Protein AF-A0A2H0H9S0-F1 (afdb_monomer_lite)

Structure (mmCIF, N/CA/C/O backbone):
data_AF-A0A2H0H9S0-F1
#
_entry.id   AF-A0A2H0H9S0-F1
#
loop_
_atom_site.group_PDB
_atom_site.id
_atom_site.type_symbol
_atom_site.label_atom_id
_atom_site.label_alt_id
_atom_site.label_comp_id
_atom_site.label_asym_id
_atom_site.label_entity_id
_atom_site.label_seq_id
_atom_site.pdbx_PDB_ins_code
_atom_site.Cartn_x
_atom_site.Cartn_y
_atom_site.Cartn_z
_atom_site.occupancy
_atom_site.B_iso_or_equiv
_atom_site.auth_seq_id
_atom_site.auth_comp_id
_atom_site.auth_asym_id
_atom_site.auth_atom_id
_atom_site.pdbx_PDB_model_num
ATOM 1 N N . MET A 1 1 ? 26.413 -3.896 -27.877 1.00 44.69 1 MET A N 1
ATOM 2 C CA . MET A 1 1 ? 26.353 -2.574 -27.219 1.00 44.69 1 MET A CA 1
ATOM 3 C C . MET A 1 1 ? 24.987 -1.988 -27.538 1.00 44.69 1 MET A C 1
ATOM 5 O O . MET A 1 1 ? 24.743 -1.691 -28.695 1.00 44.69 1 MET A O 1
ATOM 9 N N . ALA A 1 2 ? 24.070 -1.935 -26.573 1.00 32.47 2 ALA A N 1
ATOM 10 C CA . ALA A 1 2 ? 22.766 -1.302 -26.765 1.00 32.47 2 ALA A CA 1
ATOM 11 C C . ALA A 1 2 ? 22.360 -0.620 -25.457 1.00 32.47 2 ALA A C 1
ATOM 13 O O . ALA A 1 2 ? 21.840 -1.245 -24.539 1.00 32.47 2 ALA A O 1
ATOM 14 N N . LEU A 1 3 ? 22.687 0.667 -25.378 1.00 46.16 3 LEU A N 1
ATOM 15 C CA . LEU A 1 3 ? 22.147 1.603 -24.405 1.00 46.16 3 LEU A CA 1
ATOM 16 C C . LEU A 1 3 ? 21.508 2.728 -25.224 1.00 46.16 3 LEU A C 1
ATOM 18 O O . LEU A 1 3 ? 22.152 3.727 -25.528 1.00 46.16 3 LEU A O 1
ATOM 22 N N . THR A 1 4 ? 20.268 2.532 -25.664 1.00 45.09 4 THR A N 1
ATOM 23 C CA . THR A 1 4 ? 19.526 3.532 -26.442 1.00 45.09 4 THR A CA 1
ATOM 24 C C . THR A 1 4 ? 18.126 3.672 -25.860 1.00 45.09 4 THR A C 1
ATOM 26 O O . THR A 1 4 ? 17.213 2.952 -26.252 1.00 45.09 4 THR A O 1
ATOM 29 N N . GLY A 1 5 ? 17.994 4.587 -24.893 1.00 43.69 5 GLY A N 1
ATOM 30 C CA . GLY A 1 5 ? 16.719 5.015 -24.311 1.00 43.69 5 GLY A CA 1
ATOM 31 C C . GLY A 1 5 ? 16.745 5.127 -22.783 1.00 43.69 5 GLY A C 1
ATOM 32 O O . GLY A 1 5 ? 16.381 4.181 -22.109 1.00 43.69 5 GLY A O 1
ATOM 33 N N . LEU A 1 6 ? 17.152 6.299 -22.269 1.00 42.56 6 LEU A N 1
ATOM 34 C CA . LEU A 1 6 ? 16.905 6.836 -20.911 1.00 42.56 6 LEU A CA 1
ATOM 35 C C . LEU A 1 6 ? 17.390 6.003 -19.694 1.00 42.56 6 LEU A C 1
ATOM 37 O O . LEU A 1 6 ? 16.863 4.956 -19.351 1.00 42.56 6 LEU A O 1
ATOM 41 N N . LYS A 1 7 ? 18.413 6.531 -19.003 1.00 55.09 7 LYS A N 1
ATOM 42 C CA . LYS A 1 7 ? 19.156 5.894 -17.899 1.00 55.09 7 LYS A CA 1
ATOM 43 C C . LYS A 1 7 ? 18.271 5.462 -16.710 1.00 55.09 7 LYS A C 1
ATOM 45 O O . LYS A 1 7 ? 17.709 6.320 -16.037 1.00 55.09 7 LYS A O 1
ATOM 50 N N . SER A 1 8 ? 18.321 4.174 -16.363 1.00 49.62 8 SER A N 1
ATOM 51 C CA . SER A 1 8 ? 18.278 3.664 -14.982 1.00 49.62 8 SER A CA 1
ATOM 52 C C . SER A 1 8 ? 1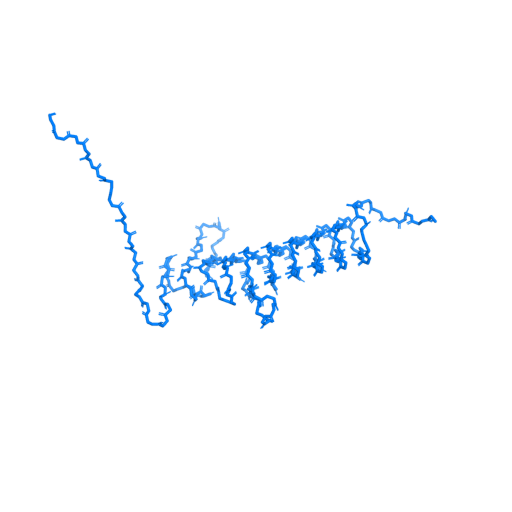9.073 2.360 -14.842 1.00 49.62 8 SER A C 1
ATOM 54 O O . SER A 1 8 ? 19.311 1.657 -15.824 1.00 49.62 8 SER A O 1
ATOM 56 N N . GLN A 1 9 ? 19.571 2.087 -13.634 1.00 65.25 9 GLN A N 1
ATOM 57 C CA . GLN A 1 9 ? 20.690 1.179 -13.371 1.00 65.25 9 GLN A CA 1
ATOM 58 C C . GLN A 1 9 ? 20.344 0.073 -12.354 1.00 65.25 9 GLN A C 1
ATOM 60 O O . GLN A 1 9 ? 19.838 0.363 -11.278 1.00 65.25 9 GLN A O 1
ATOM 65 N N . VAL A 1 10 ? 20.700 -1.161 -12.733 1.00 58.62 10 VAL A N 1
ATOM 66 C CA . VAL A 1 10 ? 21.328 -2.330 -12.058 1.00 58.62 10 VAL A CA 1
ATOM 67 C C . VAL A 1 10 ? 20.658 -3.569 -12.654 1.00 58.62 10 VAL A C 1
ATOM 69 O O . VAL A 1 10 ? 19.717 -4.141 -12.110 1.00 58.62 10 VAL A O 1
ATOM 72 N N . ASN A 1 11 ? 21.138 -3.952 -13.840 1.00 54.62 11 ASN A N 1
ATOM 73 C CA . ASN A 1 11 ? 20.682 -5.151 -14.528 1.00 54.62 11 ASN A CA 1
ATOM 74 C C . ASN A 1 11 ? 21.278 -6.379 -13.841 1.00 54.62 11 ASN A C 1
ATOM 76 O O . ASN A 1 11 ? 22.474 -6.645 -13.957 1.00 54.62 11 ASN A O 1
ATOM 80 N N . TYR A 1 12 ? 20.431 -7.128 -13.149 1.00 65.31 12 TYR A N 1
ATOM 81 C CA . TYR A 1 12 ? 20.641 -8.549 -12.914 1.00 65.31 12 TYR A CA 1
ATOM 82 C C . TYR A 1 12 ? 19.674 -9.325 -13.830 1.00 65.31 12 TYR A C 1
ATOM 84 O O . TYR A 1 12 ? 18.847 -8.725 -14.510 1.00 65.31 12 TYR A O 1
ATOM 92 N N . SER A 1 13 ? 19.837 -10.640 -13.960 1.00 72.31 13 SER A N 1
ATOM 93 C CA . SER A 1 13 ? 19.131 -11.469 -14.953 1.00 72.31 13 SER A CA 1
ATOM 94 C C . SER A 1 13 ? 17.621 -11.173 -15.121 1.00 72.31 13 SER A C 1
ATOM 96 O O . SER A 1 13 ? 16.855 -11.124 -14.158 1.00 72.31 13 SER A O 1
ATOM 98 N N . ASN A 1 14 ? 17.202 -11.033 -16.387 1.00 85.25 14 ASN A N 1
ATOM 99 C CA . ASN A 1 14 ? 15.808 -10.931 -16.841 1.00 85.25 14 ASN A CA 1
ATOM 100 C C . ASN A 1 14 ? 15.005 -9.711 -16.325 1.00 85.25 14 ASN A C 1
ATOM 102 O O . ASN A 1 14 ? 13.816 -9.818 -16.026 1.00 85.25 14 ASN A O 1
ATOM 106 N N . THR A 1 15 ? 15.634 -8.539 -16.222 1.00 87.75 15 THR A N 1
ATOM 107 C CA . THR A 1 15 ? 14.930 -7.269 -15.974 1.00 87.75 15 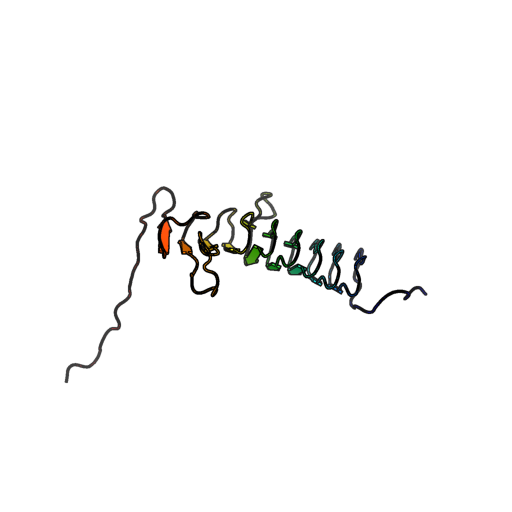THR A CA 1
ATOM 108 C C . THR A 1 15 ? 14.265 -6.725 -17.248 1.00 87.75 15 THR A C 1
ATOM 110 O O . THR A 1 15 ? 14.822 -6.825 -18.340 1.00 87.75 15 THR A O 1
ATOM 113 N N . THR A 1 16 ? 13.072 -6.124 -17.134 1.00 91.38 16 THR A N 1
ATOM 114 C CA . THR A 1 16 ? 12.365 -5.466 -18.257 1.00 91.38 16 THR A CA 1
ATOM 115 C C . THR A 1 16 ? 12.034 -4.009 -17.932 1.00 91.38 16 THR A C 1
ATOM 117 O O . THR A 1 16 ? 11.381 -3.725 -16.927 1.00 91.38 16 THR A O 1
ATOM 120 N N . LEU A 1 17 ? 12.439 -3.095 -18.817 1.00 91.62 17 LEU A N 1
ATOM 121 C CA . LEU A 1 17 ? 12.187 -1.653 -18.746 1.00 91.62 17 LEU A CA 1
ATOM 122 C C . LEU A 1 17 ? 11.502 -1.199 -20.043 1.00 91.62 17 LEU A C 1
ATOM 124 O O . LEU A 1 17 ? 12.044 -1.453 -21.116 1.00 91.62 17 LEU A O 1
ATOM 128 N N . SER A 1 18 ? 10.332 -0.553 -19.974 1.00 90.75 18 SER A N 1
ATOM 129 C CA . SER A 1 18 ? 9.617 -0.096 -21.191 1.00 90.75 18 SER A CA 1
ATOM 130 C C . SER A 1 18 ? 9.037 1.319 -21.135 1.00 90.75 18 SER A C 1
ATOM 132 O O . SER A 1 18 ? 8.845 1.929 -22.185 1.00 90.75 18 SER A O 1
ATOM 134 N N . GLY A 1 19 ? 8.792 1.869 -19.944 1.00 89.69 19 GLY A N 1
ATOM 135 C CA . GLY A 1 19 ? 8.319 3.244 -19.793 1.00 89.69 19 GLY A CA 1
ATOM 136 C C . GLY A 1 19 ? 9.390 4.298 -20.098 1.00 89.69 19 GLY A C 1
ATOM 137 O O . GLY A 1 19 ? 10.547 3.997 -20.385 1.00 89.69 19 GLY A O 1
ATOM 138 N N . SER A 1 20 ? 9.014 5.568 -19.967 1.00 92.38 20 SER A N 1
ATOM 139 C CA . SER A 1 20 ? 9.943 6.705 -19.931 1.00 92.38 20 SER A CA 1
ATOM 140 C C . SER A 1 20 ? 10.507 6.878 -18.520 1.00 92.38 20 SER A C 1
ATOM 142 O O . SER A 1 20 ? 9.736 7.028 -17.575 1.00 92.38 20 SER A O 1
ATOM 144 N N . TYR A 1 21 ? 11.835 6.886 -18.367 1.00 90.81 21 TYR A N 1
ATOM 145 C CA . TYR A 1 21 ? 12.530 6.993 -17.068 1.00 90.81 21 TYR A CA 1
ATOM 146 C C . TYR A 1 21 ? 12.177 5.911 -16.005 1.00 90.81 21 TYR A C 1
ATOM 148 O O . TYR A 1 21 ? 12.071 6.251 -14.824 1.00 90.81 21 TYR A O 1
ATOM 156 N N . PRO A 1 22 ? 11.963 4.626 -16.356 1.00 93.25 22 PRO A N 1
ATOM 157 C CA . PRO A 1 22 ? 11.692 3.572 -15.381 1.00 93.25 22 PRO A CA 1
ATOM 158 C C . PRO A 1 22 ? 12.990 3.160 -14.690 1.00 93.25 22 PRO A C 1
ATOM 160 O O . PRO A 1 22 ? 14.058 3.380 -15.247 1.00 93.25 22 PRO A O 1
ATOM 163 N N . SER A 1 23 ? 12.924 2.516 -13.528 1.00 92.50 23 SER A N 1
ATOM 164 C CA . SER A 1 23 ? 14.079 1.979 -12.796 1.00 92.50 23 SER A CA 1
ATOM 165 C C . SER A 1 23 ? 13.787 0.584 -12.248 1.00 92.50 23 SER A C 1
ATOM 167 O O . SER A 1 23 ? 12.764 0.396 -11.600 1.00 92.50 23 SER A O 1
ATOM 169 N N . ALA A 1 24 ? 14.670 -0.391 -12.502 1.00 91.81 24 ALA A N 1
ATOM 170 C CA . ALA A 1 24 ? 14.520 -1.769 -12.026 1.00 91.81 24 ALA A CA 1
ATOM 171 C C . ALA A 1 24 ? 15.804 -2.317 -11.382 1.00 9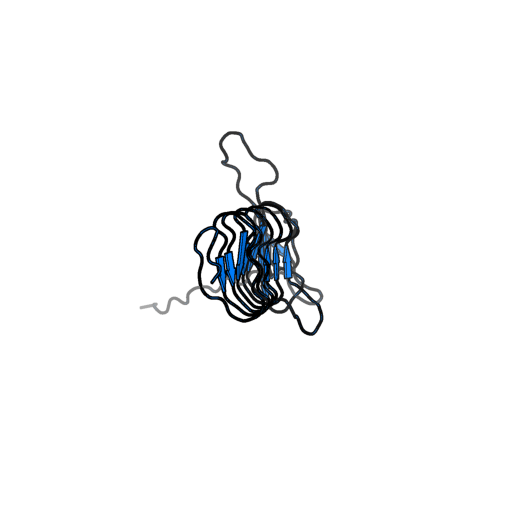1.81 24 ALA A C 1
ATOM 173 O O . ALA A 1 24 ? 16.884 -2.137 -11.943 1.00 91.81 24 ALA A O 1
ATOM 174 N N . ILE A 1 25 ? 15.682 -3.014 -10.244 1.00 90.69 25 ILE A N 1
ATOM 175 C CA . ILE A 1 25 ? 16.803 -3.656 -9.528 1.00 90.69 25 ILE A CA 1
ATOM 176 C C . ILE A 1 25 ? 16.384 -5.047 -9.013 1.00 90.69 25 ILE A C 1
ATOM 178 O O . ILE A 1 25 ? 15.611 -5.146 -8.062 1.00 90.69 25 ILE A O 1
ATOM 182 N N . GLY A 1 26 ? 16.918 -6.136 -9.576 1.00 87.69 26 GLY A N 1
ATOM 183 C CA . GLY A 1 26 ? 16.627 -7.499 -9.100 1.00 87.69 26 GLY A CA 1
ATOM 184 C C . GLY A 1 26 ? 16.601 -8.566 -10.196 1.00 87.69 26 GLY A C 1
ATOM 185 O O . GLY A 1 26 ? 17.089 -8.343 -11.300 1.00 87.69 26 GLY A O 1
ATOM 186 N N . ILE A 1 27 ? 16.052 -9.741 -9.865 1.00 88.38 27 ILE A N 1
ATOM 187 C CA . ILE A 1 27 ? 15.871 -10.891 -10.771 1.00 88.38 27 ILE A CA 1
ATOM 188 C C . ILE A 1 27 ? 14.430 -10.894 -11.282 1.00 88.38 27 ILE A C 1
ATOM 190 O O . ILE A 1 27 ? 13.520 -10.796 -10.463 1.00 88.38 27 ILE A O 1
ATOM 194 N N . ASN A 1 28 ? 14.194 -11.075 -12.586 1.00 92.50 28 ASN A N 1
ATOM 195 C CA . ASN A 1 28 ? 12.833 -11.119 -13.157 1.00 92.50 28 ASN A CA 1
ATOM 196 C C . ASN A 1 28 ? 11.985 -9.864 -12.841 1.00 92.50 28 ASN A C 1
ATOM 198 O O . ASN A 1 28 ? 10.762 -9.943 -12.737 1.00 92.50 28 ASN A O 1
ATOM 202 N N . THR A 1 29 ? 12.624 -8.711 -12.638 1.00 93.94 29 THR A N 1
ATOM 203 C CA . THR A 1 29 ? 11.970 -7.468 -12.200 1.00 93.94 29 THR A CA 1
ATOM 204 C C . THR A 1 29 ? 11.473 -6.647 -13.393 1.00 93.94 29 THR A C 1
ATOM 206 O O . THR A 1 29 ? 12.198 -6.476 -14.378 1.00 93.94 29 THR A O 1
ATOM 209 N N . LYS A 1 30 ? 10.267 -6.075 -13.311 1.00 95.38 30 LYS A N 1
ATOM 210 C CA . LYS A 1 30 ? 9.661 -5.281 -14.394 1.00 95.38 30 LYS A CA 1
ATOM 211 C C . LYS A 1 30 ? 9.304 -3.870 -13.932 1.00 95.38 30 LYS A C 1
ATOM 213 O O . LYS A 1 30 ? 8.474 -3.704 -13.046 1.00 95.38 30 LYS A O 1
ATOM 218 N N . ALA A 1 31 ? 9.854 -2.851 -14.583 1.00 96.12 31 ALA A N 1
ATOM 219 C CA . ALA A 1 31 ? 9.409 -1.463 -14.437 1.00 96.12 31 ALA A CA 1
ATOM 220 C C . ALA A 1 31 ? 8.913 -0.959 -15.801 1.00 96.12 31 ALA A C 1
ATOM 222 O O . ALA A 1 31 ? 9.690 -0.571 -16.677 1.00 96.12 31 ALA A O 1
ATOM 223 N N . LEU A 1 32 ? 7.601 -1.063 -16.021 1.00 96.12 32 LEU A N 1
ATOM 224 C CA . LEU A 1 32 ? 6.973 -0.857 -17.332 1.00 96.12 32 LEU A CA 1
ATOM 225 C C . LEU A 1 32 ? 6.310 0.518 -17.466 1.00 96.12 32 LEU A C 1
ATOM 227 O O . LEU A 1 32 ? 6.149 1.018 -18.573 1.00 96.12 32 LEU A O 1
ATOM 231 N N . GLY A 1 33 ? 5.948 1.153 -16.352 1.00 96.44 33 GLY A N 1
ATOM 232 C CA . GLY A 1 33 ? 5.324 2.472 -16.370 1.00 96.44 33 GLY A CA 1
ATOM 233 C C . GLY A 1 33 ? 6.308 3.631 -16.528 1.00 96.44 33 GLY A C 1
ATOM 234 O O . GLY A 1 33 ? 7.491 3.518 -16.197 1.00 96.44 33 GLY A O 1
ATOM 235 N N . ASN A 1 34 ? 5.813 4.790 -16.967 1.00 95.75 34 ASN A N 1
ATOM 236 C CA . ASN A 1 34 ? 6.604 6.024 -16.960 1.00 95.75 34 ASN A CA 1
ATOM 237 C C . ASN A 1 34 ? 6.939 6.423 -15.517 1.00 95.75 34 ASN A C 1
ATOM 239 O O . ASN A 1 34 ? 6.051 6.426 -14.664 1.00 95.75 34 ASN A O 1
ATOM 243 N N . TYR A 1 35 ? 8.194 6.782 -15.244 1.00 95.81 35 TYR A N 1
ATOM 244 C CA . TYR A 1 35 ? 8.683 7.119 -13.901 1.00 95.81 35 TYR A CA 1
ATOM 245 C C . TYR A 1 35 ? 8.408 6.022 -12.856 1.00 95.81 35 TYR A C 1
ATOM 247 O O . TYR A 1 35 ? 8.206 6.321 -11.680 1.00 95.81 35 TYR A O 1
ATOM 255 N N . SER A 1 36 ? 8.325 4.759 -13.285 1.00 97.19 36 SER A N 1
ATOM 256 C CA . SER A 1 36 ? 8.093 3.626 -12.388 1.00 97.19 36 SER A CA 1
ATOM 257 C C . SER A 1 36 ? 9.393 3.138 -11.746 1.00 97.19 36 SER A C 1
ATOM 259 O O . SER A 1 36 ? 10.467 3.227 -12.344 1.00 97.19 36 SER A O 1
ATOM 261 N N . PHE A 1 37 ? 9.300 2.591 -10.538 1.00 96.88 37 PHE A N 1
ATOM 262 C CA . PHE A 1 37 ? 10.412 1.953 -9.840 1.00 96.88 37 PHE A CA 1
ATOM 263 C C . PHE A 1 37 ? 10.015 0.551 -9.388 1.00 96.88 37 PHE A C 1
ATOM 265 O O . PHE A 1 37 ? 9.017 0.392 -8.690 1.00 96.88 37 PHE A O 1
ATOM 272 N N . ALA A 1 38 ? 10.799 -0.458 -9.755 1.00 96.81 38 ALA A N 1
ATOM 273 C CA . ALA A 1 38 ? 10.639 -1.824 -9.279 1.00 96.81 38 ALA A CA 1
ATOM 274 C C . ALA A 1 38 ? 11.954 -2.343 -8.684 1.00 96.81 38 ALA A C 1
ATOM 276 O O . ALA A 1 38 ? 13.013 -2.223 -9.292 1.00 96.81 38 ALA A O 1
ATOM 277 N N . ALA A 1 39 ? 11.926 -2.948 -7.507 1.00 95.25 39 ALA A N 1
ATOM 278 C CA . ALA A 1 39 ? 13.104 -3.594 -6.945 1.00 95.25 39 ALA A CA 1
ATOM 279 C C . ALA A 1 39 ? 12.728 -4.849 -6.158 1.00 95.25 39 ALA A C 1
ATOM 281 O O . ALA A 1 39 ? 11.656 -4.902 -5.564 1.00 95.25 39 ALA A O 1
ATOM 282 N N . GLY A 1 40 ? 13.585 -5.870 -6.169 1.00 93.56 40 GLY A N 1
ATOM 283 C CA . GLY A 1 40 ? 13.309 -7.192 -5.595 1.00 93.56 40 GLY A CA 1
ATOM 284 C C . GLY A 1 40 ? 12.983 -8.256 -6.647 1.00 93.56 40 GLY A C 1
ATOM 285 O O . GLY A 1 40 ? 12.631 -7.949 -7.785 1.00 93.56 40 GLY A O 1
ATOM 286 N N . ALA A 1 41 ? 13.153 -9.531 -6.285 1.00 93.75 41 ALA A N 1
ATOM 287 C CA . ALA A 1 41 ? 12.929 -10.628 -7.222 1.00 93.75 41 ALA A CA 1
ATOM 288 C C . ALA A 1 41 ? 11.439 -10.754 -7.590 1.00 93.75 41 ALA A C 1
ATOM 290 O O . ALA A 1 41 ? 10.574 -10.792 -6.713 1.00 93.75 41 ALA A O 1
ATOM 291 N N . SER A 1 42 ? 11.164 -10.815 -8.893 1.00 96.19 42 SER A N 1
ATOM 292 C CA . SER A 1 42 ? 9.821 -10.900 -9.482 1.00 96.19 42 SER A CA 1
ATOM 293 C C . SER A 1 42 ? 8.880 -9.740 -9.117 1.00 96.19 42 SER A C 1
ATOM 295 O O . SER A 1 42 ? 7.666 -9.932 -9.102 1.00 96.19 42 SER A O 1
ATOM 297 N N . SER A 1 43 ? 9.399 -8.548 -8.789 1.00 97.56 43 SER A N 1
ATOM 298 C CA . SER A 1 43 ? 8.547 -7.367 -8.585 1.00 97.56 43 SER A CA 1
ATOM 299 C C . SER A 1 43 ? 8.166 -6.681 -9.892 1.00 97.56 43 SER A C 1
ATOM 301 O O . SER A 1 43 ? 8.935 -6.671 -10.858 1.00 97.56 43 SER A O 1
ATOM 303 N N . GLU A 1 44 ? 6.973 -6.085 -9.919 1.00 98.25 44 GLU A N 1
ATOM 304 C CA . GLU A 1 44 ? 6.422 -5.441 -11.110 1.00 98.25 44 GLU A CA 1
ATOM 305 C C . GLU A 1 44 ? 5.765 -4.091 -10.791 1.00 98.25 44 GLU A C 1
ATOM 307 O O . GLU A 1 44 ? 4.824 -4.000 -10.002 1.00 98.25 44 GLU A O 1
ATOM 312 N N . ALA A 1 45 ? 6.238 -3.040 -11.456 1.00 98.38 45 ALA A N 1
ATOM 313 C CA . ALA A 1 45 ? 5.696 -1.686 -11.424 1.00 98.38 45 ALA A CA 1
ATOM 314 C C . ALA A 1 45 ? 5.197 -1.327 -12.835 1.00 98.38 45 ALA A C 1
ATOM 316 O O . ALA A 1 45 ? 5.984 -0.933 -13.702 1.00 98.38 45 ALA A O 1
ATOM 317 N N . THR A 1 46 ? 3.909 -1.549 -13.116 1.00 98.00 46 THR A N 1
ATOM 318 C CA . THR A 1 46 ? 3.416 -1.618 -14.509 1.00 98.00 46 THR A CA 1
ATOM 319 C C . THR A 1 46 ? 2.754 -0.343 -15.027 1.00 98.00 46 THR A C 1
ATOM 321 O O . THR A 1 46 ? 2.553 -0.223 -16.232 1.00 98.00 46 THR A O 1
ATOM 324 N N . ALA A 1 47 ? 2.432 0.619 -14.160 1.00 98.25 47 ALA A N 1
ATOM 325 C CA . ALA A 1 47 ? 1.746 1.858 -14.533 1.00 98.25 47 ALA A CA 1
ATOM 326 C C . ALA A 1 47 ? 2.579 3.107 -14.215 1.00 98.25 47 ALA A C 1
ATOM 328 O O . ALA A 1 47 ? 3.593 3.058 -13.525 1.00 98.25 47 ALA A O 1
ATOM 329 N N . SER A 1 48 ? 2.176 4.265 -14.739 1.00 98.19 48 SER A N 1
ATOM 330 C CA . SER A 1 48 ? 2.929 5.502 -14.512 1.00 98.19 48 SER A CA 1
ATOM 331 C C . SER A 1 48 ? 2.963 5.892 -13.031 1.00 98.19 48 SER A C 1
ATOM 333 O O . SER A 1 48 ? 1.926 5.869 -12.355 1.00 98.19 48 SER A O 1
ATOM 335 N N . TYR A 1 49 ? 4.136 6.329 -12.568 1.00 98.50 49 TYR A N 1
ATOM 336 C CA . TYR A 1 49 ? 4.408 6.782 -11.200 1.00 98.50 49 TYR A CA 1
ATOM 337 C C . TYR A 1 49 ? 4.243 5.700 -10.119 1.00 98.50 49 TYR A C 1
ATOM 339 O O . TYR A 1 49 ? 3.900 6.022 -8.984 1.00 98.50 49 TYR A O 1
ATOM 347 N N . THR A 1 50 ? 4.425 4.422 -10.458 1.00 98.69 50 THR A N 1
ATOM 348 C CA . THR A 1 50 ? 4.304 3.316 -9.494 1.00 98.69 50 THR A CA 1
ATOM 349 C C . THR A 1 50 ? 5.624 2.922 -8.856 1.00 98.69 50 THR A C 1
ATOM 351 O O . THR A 1 50 ? 6.660 2.947 -9.519 1.00 98.69 50 THR A O 1
ATOM 354 N N . THR A 1 51 ? 5.553 2.415 -7.628 1.00 98.75 51 THR A N 1
ATOM 355 C CA . THR A 1 51 ? 6.697 1.858 -6.893 1.00 98.75 51 THR A CA 1
ATOM 356 C C . THR A 1 51 ? 6.366 0.441 -6.430 1.00 98.75 51 THR A C 1
ATOM 358 O O . THR A 1 51 ? 5.423 0.266 -5.667 1.00 98.75 51 THR A O 1
ATOM 361 N N . ALA A 1 52 ? 7.145 -0.560 -6.839 1.00 98.69 52 ALA A N 1
ATOM 362 C CA . ALA A 1 52 ? 7.038 -1.943 -6.373 1.00 98.69 52 ALA A CA 1
ATOM 363 C C . ALA A 1 52 ? 8.365 -2.402 -5.752 1.00 98.69 52 ALA A C 1
ATOM 365 O O . ALA A 1 52 ? 9.355 -2.589 -6.449 1.00 98.69 52 ALA A O 1
ATOM 366 N N . LEU A 1 53 ? 8.414 -2.578 -4.436 1.00 98.50 53 LEU A N 1
ATOM 367 C CA . LEU A 1 53 ? 9.636 -2.900 -3.699 1.00 98.50 53 LEU A CA 1
ATOM 368 C C . LEU A 1 53 ? 9.464 -4.194 -2.897 1.00 98.50 53 LEU A C 1
ATOM 370 O O . LEU A 1 53 ? 8.636 -4.238 -1.997 1.00 98.50 53 LEU A O 1
ATOM 374 N N . GLY A 1 54 ? 10.270 -5.215 -3.184 1.00 98.00 54 GLY A N 1
ATOM 375 C CA . GLY A 1 54 ? 10.339 -6.492 -2.467 1.00 98.00 54 GLY A CA 1
ATOM 376 C C . GLY A 1 54 ? 9.987 -7.717 -3.323 1.00 98.00 54 GLY A C 1
ATOM 377 O O . GLY A 1 54 ? 9.742 -7.610 -4.520 1.00 98.00 54 GLY A O 1
ATOM 378 N N . PHE A 1 55 ? 10.044 -8.910 -2.728 1.00 97.81 55 PHE A N 1
ATOM 379 C CA . PHE A 1 55 ? 9.816 -10.188 -3.417 1.00 97.81 55 PHE A CA 1
ATOM 380 C C . PHE A 1 55 ? 8.345 -10.340 -3.828 1.00 97.81 55 PHE A C 1
ATOM 382 O O . PHE A 1 55 ? 7.470 -10.272 -2.968 1.00 97.81 55 PHE A O 1
ATOM 389 N N . TYR A 1 56 ? 8.052 -10.552 -5.116 1.00 98.38 56 TYR A N 1
ATOM 390 C CA . TYR A 1 56 ? 6.666 -10.632 -5.618 1.00 98.38 56 TYR A CA 1
ATOM 391 C C . TYR A 1 56 ? 5.793 -9.442 -5.166 1.00 98.38 56 TYR A C 1
ATOM 393 O O . TYR A 1 56 ? 4.667 -9.605 -4.691 1.00 98.38 56 TYR A O 1
ATOM 401 N N . SER A 1 57 ? 6.340 -8.231 -5.266 1.00 98.69 57 SER A N 1
ATOM 402 C CA . SER A 1 57 ? 5.607 -6.989 -5.021 1.00 98.69 57 SER A CA 1
ATOM 403 C C . SER A 1 57 ? 5.051 -6.434 -6.333 1.00 98.69 57 SER A C 1
ATOM 405 O O . SER A 1 57 ? 5.801 -6.287 -7.300 1.00 98.69 57 SER A O 1
ATOM 407 N N . PHE A 1 58 ? 3.755 -6.123 -6.379 1.00 98.81 58 PHE A N 1
ATOM 408 C CA . PHE A 1 58 ? 3.065 -5.683 -7.595 1.00 98.81 58 PHE A CA 1
ATOM 409 C C . PHE A 1 58 ? 2.366 -4.335 -7.385 1.00 98.81 58 PHE A C 1
ATOM 411 O O . PHE A 1 58 ? 1.438 -4.237 -6.584 1.00 98.81 58 PHE A O 1
ATOM 418 N N . ALA A 1 59 ? 2.764 -3.306 -8.134 1.00 98.75 59 ALA A N 1
ATOM 419 C CA . ALA A 1 59 ? 2.088 -2.008 -8.191 1.00 98.75 59 ALA A CA 1
ATOM 420 C C . ALA A 1 59 ? 1.596 -1.758 -9.623 1.00 98.75 59 ALA A C 1
ATOM 422 O O . ALA A 1 59 ? 2.373 -1.391 -10.509 1.00 98.75 59 ALA A O 1
ATOM 423 N N . THR A 1 60 ? 0.306 -2.004 -9.864 1.00 97.44 60 THR A N 1
ATOM 424 C CA . THR A 1 60 ? -0.205 -2.209 -11.232 1.00 97.44 60 THR A CA 1
ATOM 425 C C . THR A 1 60 ? -1.025 -1.049 -11.799 1.00 97.44 60 THR A C 1
ATOM 427 O O . THR A 1 60 ? -1.297 -1.018 -12.998 1.00 97.44 60 THR A O 1
ATOM 430 N N . TYR A 1 61 ? -1.368 -0.055 -10.974 1.00 98.50 61 TYR A N 1
ATOM 431 C CA . TYR A 1 61 ? -2.186 1.106 -11.353 1.00 98.50 61 TYR A CA 1
ATOM 432 C C . TYR A 1 61 ? -1.487 2.422 -11.046 1.00 98.50 61 TYR A C 1
ATOM 434 O O . TYR A 1 61 ? -0.628 2.489 -10.177 1.00 98.50 61 TYR A O 1
ATOM 442 N N . SER A 1 62 ? -1.851 3.495 -11.756 1.00 98.56 62 SER A N 1
ATOM 443 C CA . SER A 1 62 ? -1.118 4.760 -11.653 1.00 98.56 62 SER A CA 1
ATOM 444 C C . SER A 1 62 ? -1.027 5.271 -10.209 1.00 98.56 62 SER A C 1
ATOM 446 O O . SER A 1 62 ? -2.022 5.279 -9.477 1.00 98.56 62 SER A O 1
ATOM 448 N N . LYS A 1 63 ? 0.179 5.715 -9.827 1.00 98.75 63 LYS A N 1
ATOM 449 C CA . LYS A 1 63 ? 0.528 6.211 -8.483 1.00 98.75 63 LYS A CA 1
ATOM 450 C C . LYS A 1 63 ? 0.391 5.176 -7.355 1.00 98.75 63 LYS A C 1
ATOM 452 O O . LYS A 1 63 ? 0.400 5.564 -6.191 1.00 98.75 63 LYS A O 1
ATOM 457 N N . ALA A 1 64 ? 0.234 3.890 -7.673 1.00 98.88 64 ALA A N 1
ATOM 458 C CA . ALA A 1 64 ? 0.186 2.833 -6.670 1.00 98.88 64 ALA A CA 1
ATOM 459 C C . ALA A 1 64 ? 1.579 2.526 -6.092 1.00 98.88 64 ALA A C 1
ATOM 461 O O . ALA A 1 64 ? 2.593 2.625 -6.793 1.00 98.88 64 ALA A O 1
ATOM 462 N N . ILE A 1 65 ? 1.624 2.119 -4.824 1.00 98.94 65 ILE A N 1
ATOM 463 C CA . ILE A 1 65 ? 2.862 1.765 -4.121 1.00 98.94 65 ILE A CA 1
ATOM 464 C C . ILE A 1 65 ? 2.685 0.409 -3.436 1.00 98.94 65 ILE A C 1
ATOM 466 O O . ILE A 1 65 ? 1.811 0.244 -2.595 1.00 98.94 65 ILE A O 1
ATOM 470 N N . ALA A 1 66 ? 3.543 -0.554 -3.747 1.00 98.88 66 ALA A N 1
ATOM 471 C CA . ALA A 1 66 ? 3.565 -1.867 -3.116 1.00 98.88 66 ALA A CA 1
ATOM 472 C C . ALA A 1 66 ? 4.942 -2.105 -2.485 1.00 98.88 66 ALA A C 1
ATOM 474 O O . ALA A 1 66 ? 5.960 -2.105 -3.178 1.00 98.88 66 ALA A O 1
ATOM 475 N N . ILE A 1 67 ? 4.999 -2.287 -1.167 1.00 98.88 67 ILE A N 1
ATOM 476 C CA . ILE A 1 67 ? 6.247 -2.478 -0.418 1.00 98.88 67 ILE A CA 1
ATOM 477 C C . ILE A 1 67 ? 6.138 -3.733 0.446 1.00 98.88 67 ILE A C 1
ATOM 479 O O . ILE A 1 67 ? 5.300 -3.813 1.341 1.00 98.88 67 ILE A O 1
ATOM 483 N N . GLY A 1 68 ? 7.022 -4.697 0.207 1.00 98.56 68 GLY A N 1
ATOM 484 C CA . GLY A 1 68 ? 7.164 -5.911 0.996 1.00 98.56 68 GLY A CA 1
ATOM 485 C C . GLY A 1 68 ? 7.131 -7.193 0.167 1.00 98.56 68 GLY A C 1
ATOM 486 O O . GLY A 1 68 ? 7.572 -7.207 -0.980 1.00 98.56 68 GLY A O 1
ATOM 487 N N . SER A 1 69 ? 6.678 -8.294 0.767 1.00 98.56 69 SER A N 1
ATOM 488 C CA . SER A 1 69 ? 6.766 -9.639 0.177 1.00 98.56 69 SER A CA 1
ATOM 489 C C . SER A 1 69 ? 5.382 -10.209 -0.115 1.00 98.56 69 SER A C 1
ATOM 491 O O . SER A 1 69 ? 4.554 -10.270 0.790 1.00 98.56 69 SER A O 1
ATOM 493 N N . ALA A 1 70 ? 5.120 -10.636 -1.350 1.00 98.69 70 ALA A N 1
ATOM 494 C CA . ALA A 1 70 ? 3.797 -11.086 -1.790 1.00 98.69 70 ALA A CA 1
ATOM 495 C C . ALA A 1 70 ? 2.687 -10.060 -1.488 1.00 98.69 70 ALA A C 1
ATOM 497 O O . ALA A 1 70 ? 1.704 -10.343 -0.797 1.00 98.69 70 ALA A O 1
ATOM 498 N N . VAL A 1 71 ? 2.844 -8.852 -2.030 1.00 98.88 71 VAL A N 1
ATOM 499 C CA . VAL A 1 71 ? 1.901 -7.736 -1.864 1.00 98.88 71 VAL A CA 1
ATOM 500 C C . VAL A 1 71 ? 1.418 -7.213 -3.215 1.00 98.88 71 VAL A C 1
ATOM 502 O O . VAL A 1 71 ? 2.148 -7.269 -4.207 1.00 98.88 71 VAL A O 1
ATOM 505 N N . LYS A 1 72 ? 0.187 -6.698 -3.266 1.00 98.81 72 LYS A N 1
ATOM 506 C CA . LYS A 1 72 ? -0.432 -6.170 -4.490 1.00 98.81 72 LYS A CA 1
ATOM 507 C C . LYS A 1 72 ? -1.174 -4.863 -4.231 1.00 98.81 72 LYS A C 1
ATOM 509 O O . LYS A 1 72 ? -2.146 -4.839 -3.483 1.00 98.81 72 LYS A O 1
ATOM 514 N N . SER A 1 73 ? -0.758 -3.796 -4.900 1.00 98.69 73 SER A N 1
ATOM 515 C CA . SER A 1 73 ? -1.454 -2.510 -4.939 1.00 98.69 73 SER A CA 1
ATOM 516 C C . SER A 1 73 ? -2.111 -2.345 -6.311 1.00 98.69 73 SER A C 1
ATOM 518 O O . SER A 1 73 ? -1.448 -2.004 -7.296 1.00 98.69 73 SER A O 1
ATOM 520 N N . ASN A 1 74 ? -3.408 -2.644 -6.378 1.00 96.69 74 ASN A N 1
ATOM 521 C CA . ASN A 1 74 ? -4.116 -2.980 -7.618 1.00 96.69 74 ASN A CA 1
ATOM 522 C C . ASN A 1 74 ? -5.137 -1.926 -8.065 1.00 96.69 74 ASN A C 1
ATOM 524 O O . ASN A 1 74 ? -5.984 -2.209 -8.904 1.00 96.69 74 ASN A O 1
ATOM 528 N N . VAL A 1 75 ? -5.079 -0.707 -7.527 1.00 98.56 75 VAL A N 1
ATOM 529 C CA . VAL A 1 75 ? -5.960 0.398 -7.943 1.00 98.56 75 VAL A CA 1
ATOM 530 C C . VAL A 1 75 ? -5.278 1.763 -7.799 1.00 98.56 75 VAL A C 1
ATOM 532 O O . VAL A 1 75 ? -4.230 1.893 -7.162 1.00 98.56 75 VAL A O 1
ATOM 535 N N . TYR A 1 76 ? -5.860 2.800 -8.408 1.00 98.62 76 TYR A N 1
ATOM 536 C CA . TYR A 1 76 ? -5.314 4.164 -8.431 1.00 98.62 76 TYR A CA 1
ATOM 537 C C . TYR A 1 76 ? -4.981 4.699 -7.028 1.00 98.62 76 TYR A C 1
ATOM 539 O O . TYR A 1 76 ? -5.836 4.680 -6.139 1.00 98.62 76 TYR A O 1
ATOM 547 N N . LYS A 1 77 ? -3.743 5.193 -6.846 1.00 98.62 77 LYS A N 1
ATOM 548 C CA . LYS A 1 77 ? -3.215 5.726 -5.570 1.00 98.62 77 LYS A CA 1
ATOM 549 C C . LYS A 1 77 ? -3.426 4.807 -4.348 1.00 98.62 77 LYS A C 1
ATOM 551 O O . LYS A 1 77 ? -3.512 5.291 -3.221 1.00 98.62 77 LYS A O 1
ATOM 556 N N . SER A 1 78 ? -3.543 3.496 -4.550 1.00 98.75 78 SER A N 1
ATOM 557 C CA . SER A 1 78 ? -3.481 2.550 -3.433 1.00 98.75 78 SER A CA 1
ATOM 558 C C . SER A 1 78 ? -2.041 2.406 -2.941 1.00 98.75 78 SER A C 1
ATOM 560 O O . SER A 1 78 ? -1.091 2.564 -3.709 1.00 98.75 78 SER A O 1
ATOM 562 N N . ILE A 1 79 ? -1.882 2.106 -1.657 1.00 98.94 79 ILE A N 1
ATOM 563 C CA . ILE A 1 79 ? -0.603 1.765 -1.041 1.00 98.94 79 ILE A CA 1
ATOM 564 C C . ILE A 1 79 ? -0.771 0.452 -0.275 1.00 98.94 79 ILE A C 1
ATOM 566 O O . ILE A 1 79 ? -1.764 0.270 0.434 1.00 98.94 79 ILE A O 1
ATOM 570 N N . VAL A 1 80 ? 0.205 -0.449 -0.386 1.00 98.88 80 VAL A N 1
ATOM 571 C CA . VAL A 1 80 ? 0.329 -1.661 0.436 1.00 98.88 80 VAL A CA 1
ATOM 572 C C . VAL A 1 80 ? 1.712 -1.732 1.052 1.00 98.88 80 VAL A C 1
ATOM 574 O O . VAL A 1 80 ? 2.707 -1.598 0.341 1.00 98.88 80 VAL A O 1
ATOM 577 N N . ILE A 1 81 ? 1.774 -1.982 2.359 1.00 98.88 81 ILE A N 1
ATOM 578 C CA . ILE A 1 81 ? 3.017 -2.231 3.090 1.00 98.88 81 ILE A CA 1
ATOM 579 C C . ILE A 1 81 ? 2.866 -3.510 3.917 1.00 98.88 81 ILE A C 1
ATOM 581 O O . ILE A 1 81 ? 1.978 -3.596 4.760 1.00 98.88 81 ILE A O 1
ATOM 585 N N . GLY A 1 82 ? 3.753 -4.485 3.722 1.00 98.69 82 GLY A N 1
ATOM 586 C CA . GLY A 1 82 ? 3.869 -5.634 4.621 1.00 98.69 82 GLY A CA 1
ATOM 587 C C . GLY A 1 82 ? 4.105 -6.964 3.917 1.00 98.69 82 GLY A C 1
ATOM 588 O O . GLY A 1 82 ? 4.936 -7.044 3.014 1.00 98.69 82 GLY A O 1
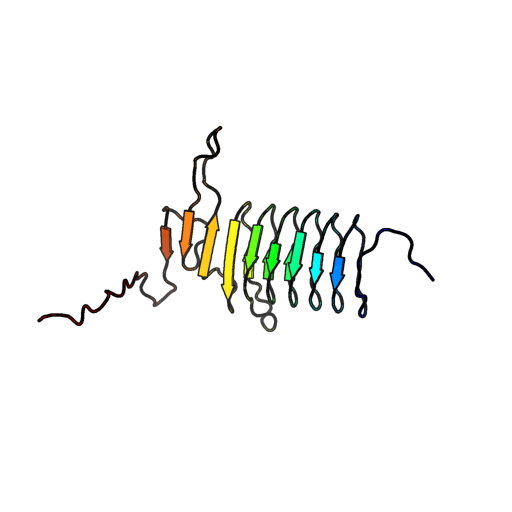ATOM 589 N N . SER A 1 83 ? 3.448 -8.040 4.346 1.00 98.62 83 SER A N 1
ATOM 590 C CA . SER A 1 83 ? 3.678 -9.356 3.744 1.00 98.62 83 SER A CA 1
ATOM 591 C C . SER A 1 83 ? 2.435 -10.227 3.635 1.00 98.62 83 SER A C 1
ATOM 593 O O . SER A 1 83 ? 1.688 -10.405 4.593 1.00 98.62 83 SER A O 1
ATOM 595 N N . GLY A 1 84 ? 2.248 -10.818 2.458 1.00 98.38 84 GLY A N 1
ATOM 596 C CA . GLY A 1 84 ? 1.413 -12.000 2.286 1.00 98.38 84 GLY A CA 1
ATOM 597 C C . GLY A 1 84 ? 2.184 -13.283 2.615 1.00 98.38 84 GLY A C 1
ATOM 598 O O . GLY A 1 84 ? 3.307 -13.260 3.119 1.00 98.38 84 GLY A O 1
ATOM 599 N N . SER A 1 85 ? 1.587 -14.421 2.277 1.00 96.75 85 SER A N 1
ATOM 600 C CA . SER A 1 85 ? 2.216 -15.738 2.311 1.00 96.75 85 SER A CA 1
ATOM 601 C C . SER A 1 85 ? 2.341 -16.286 0.888 1.00 96.75 85 SER A C 1
ATOM 603 O O . SER A 1 85 ? 1.409 -16.896 0.353 1.00 96.75 85 SER A O 1
ATOM 605 N N . TYR A 1 86 ? 3.495 -16.031 0.261 1.00 95.38 86 TYR A N 1
ATOM 606 C CA . TYR A 1 86 ? 3.785 -16.443 -1.117 1.00 95.38 86 TYR A CA 1
ATOM 607 C C . TYR A 1 86 ? 3.617 -17.956 -1.317 1.00 95.38 86 TYR A C 1
ATOM 609 O O . TYR A 1 86 ? 2.933 -18.371 -2.251 1.00 95.38 86 TYR A O 1
ATOM 617 N N . ASP A 1 87 ? 4.157 -18.761 -0.397 1.00 95.25 87 ASP A N 1
ATOM 618 C CA . ASP A 1 87 ? 4.145 -20.231 -0.476 1.00 95.25 87 ASP A CA 1
ATOM 619 C C . ASP A 1 87 ? 2.725 -20.821 -0.458 1.00 95.25 87 ASP A C 1
ATOM 621 O O . ASP A 1 87 ? 2.487 -21.910 -0.973 1.00 95.25 87 ASP A O 1
ATOM 625 N N . HIS A 1 88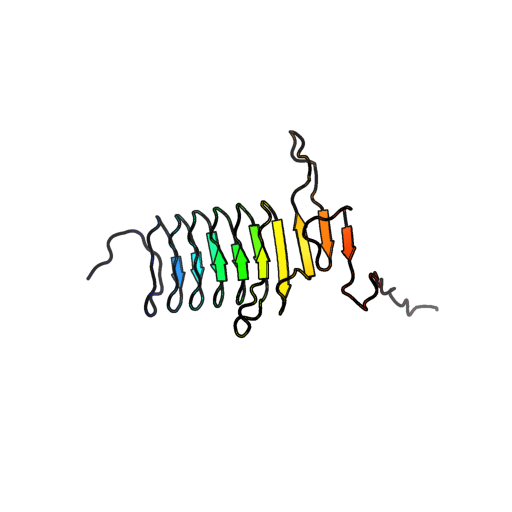 ? 1.755 -20.072 0.073 1.00 96.31 88 HIS A N 1
ATOM 626 C CA . HIS A 1 88 ? 0.337 -20.445 0.100 1.00 96.31 88 HIS A CA 1
ATOM 627 C C . HIS A 1 88 ? -0.502 -19.695 -0.950 1.00 96.31 88 HIS A C 1
ATOM 629 O O . HIS A 1 88 ? -1.739 -19.740 -0.916 1.00 96.31 88 HIS A O 1
ATOM 635 N N . GLY A 1 89 ? 0.143 -18.947 -1.852 1.00 96.00 89 GLY A N 1
ATOM 636 C CA . GLY A 1 89 ? -0.515 -18.120 -2.865 1.00 96.00 89 GLY A CA 1
ATOM 637 C C . GLY A 1 89 ? -1.399 -17.014 -2.279 1.00 96.00 89 GLY A C 1
ATOM 638 O O . GLY A 1 89 ? -2.370 -16.601 -2.915 1.00 96.00 89 GLY A O 1
ATOM 639 N N . LYS A 1 90 ? -1.125 -16.558 -1.050 1.00 97.88 90 LYS A N 1
ATOM 640 C CA . LYS A 1 90 ? -1.911 -15.523 -0.365 1.00 97.88 90 LYS A CA 1
ATOM 641 C C . LYS A 1 90 ? -1.173 -14.199 -0.434 1.00 97.88 90 LYS A C 1
ATOM 643 O O . LYS A 1 90 ? -0.137 -14.037 0.193 1.00 97.88 90 LYS A O 1
ATOM 648 N N . TYR A 1 91 ? -1.724 -13.251 -1.173 1.00 98.56 91 TYR A N 1
ATOM 649 C CA . TYR A 1 91 ? -1.192 -11.897 -1.243 1.00 98.56 91 TYR A CA 1
ATOM 650 C C . TYR A 1 91 ? -1.952 -10.988 -0.284 1.00 98.56 91 TYR A C 1
ATOM 652 O O . TYR A 1 91 ? -3.167 -11.139 -0.143 1.00 98.56 91 TYR A O 1
ATOM 660 N N . LEU A 1 92 ? -1.254 -10.029 0.323 1.00 98.75 92 LEU A N 1
ATOM 661 C CA . LEU A 1 92 ? -1.916 -8.861 0.898 1.00 98.75 92 LEU A CA 1
ATOM 662 C C . LEU A 1 92 ? -2.235 -7.903 -0.251 1.00 98.75 92 LEU A C 1
ATOM 664 O O . LEU A 1 92 ? -1.328 -7.386 -0.908 1.00 98.75 92 LEU A O 1
ATOM 668 N N . GLU A 1 93 ? -3.520 -7.719 -0.528 1.00 98.50 93 GLU A N 1
ATOM 669 C CA . GLU A 1 93 ? -3.981 -7.057 -1.743 1.00 98.50 93 GLU A CA 1
ATOM 670 C C . GLU A 1 93 ? -4.907 -5.882 -1.428 1.00 98.50 93 GLU A C 1
ATOM 672 O O . GLU A 1 93 ? -5.973 -6.056 -0.835 1.00 98.50 93 GLU A O 1
ATOM 677 N N . ASN A 1 94 ? -4.513 -4.685 -1.865 1.00 98.62 94 ASN A N 1
ATOM 678 C CA . ASN A 1 94 ? -5.317 -3.480 -1.732 1.00 98.62 94 ASN A CA 1
ATOM 679 C C . ASN A 1 94 ? -6.010 -3.128 -3.048 1.00 98.62 94 ASN A C 1
ATOM 681 O O . ASN A 1 94 ? -5.373 -2.735 -4.028 1.00 98.62 94 ASN A O 1
ATOM 685 N N . ASN A 1 95 ? -7.337 -3.241 -3.006 1.00 98.12 95 ASN A N 1
ATOM 686 C CA . ASN A 1 95 ? -8.259 -3.000 -4.111 1.00 98.12 95 ASN A CA 1
ATOM 687 C C . ASN A 1 95 ? -9.161 -1.775 -3.878 1.00 98.12 95 ASN A C 1
ATOM 689 O O . ASN A 1 95 ? -10.200 -1.646 -4.521 1.00 98.12 95 ASN A O 1
ATOM 693 N N . VAL A 1 96 ? -8.791 -0.867 -2.968 1.00 98.31 96 VAL A N 1
ATOM 694 C CA . VAL A 1 96 ? -9.550 0.365 -2.695 1.00 98.31 96 VAL A CA 1
ATOM 695 C C . VAL A 1 96 ? -8.747 1.584 -3.139 1.00 98.31 96 VAL A C 1
ATOM 697 O O . VAL A 1 96 ? -7.581 1.747 -2.775 1.00 98.31 96 VAL A O 1
ATOM 700 N N . MET A 1 97 ? -9.353 2.435 -3.966 1.00 98.12 97 MET A N 1
ATOM 701 C CA . MET A 1 97 ? -8.703 3.648 -4.469 1.00 98.12 97 MET A CA 1
ATOM 702 C C . MET A 1 97 ? -8.354 4.601 -3.323 1.00 98.12 97 MET A C 1
ATOM 704 O O . MET A 1 97 ? -9.088 4.679 -2.341 1.00 98.12 97 MET A O 1
ATOM 708 N N . GLU A 1 98 ? -7.249 5.335 -3.476 1.00 98.00 98 GLU A N 1
ATOM 709 C CA . GLU A 1 98 ? -6.801 6.357 -2.512 1.00 98.00 98 GLU A CA 1
ATOM 710 C C . GLU A 1 98 ? -6.783 5.846 -1.055 1.00 98.00 98 GLU A C 1
ATOM 712 O O . GLU A 1 98 ? -7.390 6.425 -0.149 1.00 98.00 98 GLU A O 1
ATOM 717 N N . SER A 1 99 ? -6.111 4.714 -0.834 1.00 98.75 99 SER A N 1
ATOM 718 C CA . SER A 1 99 ? -6.081 4.028 0.460 1.00 98.75 99 SER A CA 1
ATOM 719 C C . SER A 1 99 ? -4.696 3.473 0.800 1.00 98.75 99 SER A C 1
ATOM 721 O O . SER A 1 99 ? -3.872 3.243 -0.084 1.00 98.75 99 SER A O 1
ATOM 723 N N . LEU A 1 100 ? -4.449 3.221 2.085 1.00 98.88 100 LEU A N 1
ATOM 724 C CA . LEU A 1 100 ? -3.256 2.558 2.612 1.00 98.88 100 LEU A CA 1
ATOM 725 C C . LEU A 1 100 ? -3.659 1.271 3.333 1.00 98.88 100 LEU A C 1
ATOM 727 O O . LEU A 1 100 ? -4.495 1.295 4.232 1.00 98.88 100 LEU A O 1
ATOM 731 N N . MET A 1 101 ? -3.009 0.168 2.974 1.00 98.88 101 MET A N 1
ATOM 732 C CA . MET A 1 101 ? -3.165 -1.145 3.590 1.00 98.88 101 MET A CA 1
ATOM 733 C C . MET A 1 101 ? -1.857 -1.593 4.239 1.00 98.88 101 MET A C 1
ATOM 735 O O . MET A 1 101 ? -0.821 -1.612 3.576 1.00 98.88 101 MET A O 1
ATOM 739 N N . ILE A 1 102 ? -1.911 -1.997 5.509 1.00 98.88 102 ILE A N 1
ATOM 740 C CA . ILE A 1 102 ? -0.779 -2.602 6.219 1.00 98.88 102 ILE A CA 1
ATOM 741 C C . ILE A 1 102 ? -1.207 -3.918 6.865 1.00 98.88 102 ILE A C 1
ATOM 743 O O . ILE A 1 102 ? -2.242 -3.990 7.531 1.00 98.88 102 ILE A O 1
ATOM 747 N N . GLY A 1 103 ? -0.403 -4.962 6.685 1.00 98.50 103 GLY A N 1
ATOM 748 C CA . GLY A 1 103 ? -0.646 -6.286 7.255 1.00 98.50 103 GLY A CA 1
ATOM 749 C C . GLY A 1 103 ? 0.526 -7.233 7.011 1.00 98.50 103 GLY A C 1
ATOM 750 O O . GLY A 1 103 ? 1.327 -7.022 6.104 1.00 98.50 103 GLY A O 1
ATOM 751 N N . PHE A 1 104 ? 0.642 -8.279 7.821 1.00 98.44 104 PHE A N 1
ATOM 752 C CA . PHE A 1 104 ? 1.733 -9.249 7.723 1.00 98.44 104 PHE A CA 1
ATOM 753 C C . PHE A 1 104 ? 1.195 -10.668 7.861 1.00 98.44 104 PHE A C 1
ATOM 755 O O . PHE A 1 104 ? 0.300 -10.918 8.664 1.00 98.44 104 PHE A O 1
ATOM 762 N N . ASN A 1 105 ? 1.756 -11.590 7.079 1.00 97.00 105 ASN A N 1
ATOM 763 C CA . ASN A 1 105 ? 1.375 -13.000 7.024 1.00 97.00 105 ASN A CA 1
ATOM 764 C C . ASN A 1 105 ? -0.148 -13.235 6.902 1.00 97.00 105 ASN A C 1
ATOM 766 O O . ASN A 1 105 ? -0.701 -14.170 7.477 1.00 97.00 105 ASN A O 1
ATOM 770 N N . SER A 1 106 ? -0.842 -12.370 6.160 1.00 96.25 106 SER A N 1
ATOM 771 C CA . SER A 1 106 ? -2.294 -12.425 5.988 1.00 96.25 106 SER A CA 1
ATOM 772 C C . SER A 1 106 ? -2.697 -11.907 4.609 1.00 96.25 106 SER A C 1
ATOM 774 O O . SER A 1 106 ? -1.970 -11.148 3.973 1.00 96.25 106 SER A O 1
ATOM 776 N N . LYS A 1 107 ? -3.883 -12.316 4.145 1.00 96.69 107 LYS A N 1
ATOM 777 C CA . LYS A 1 107 ? -4.549 -11.698 2.984 1.00 96.69 107 LYS A CA 1
ATOM 778 C C . LYS A 1 107 ? -5.418 -10.495 3.370 1.00 96.69 107 LYS A C 1
ATOM 780 O O . LYS A 1 107 ? -5.975 -9.842 2.494 1.00 96.69 107 LYS A O 1
ATOM 785 N N . PHE A 1 108 ? -5.577 -10.248 4.668 1.00 97.44 108 PHE A N 1
ATOM 786 C CA . PHE A 1 108 ? -6.388 -9.175 5.227 1.00 97.44 108 PHE A CA 1
ATOM 787 C C . PHE A 1 108 ? -5.498 -8.131 5.916 1.00 97.44 108 PHE A C 1
ATOM 789 O O . PHE A 1 108 ? -4.435 -8.488 6.433 1.00 97.44 108 PHE A O 1
ATOM 796 N N . PRO A 1 109 ? -5.909 -6.851 5.934 1.00 98.19 109 PRO A N 1
ATOM 797 C CA . PRO A 1 109 ? -5.193 -5.822 6.674 1.00 98.19 109 PRO A CA 1
ATOM 798 C C . PRO A 1 109 ? -5.236 -6.067 8.179 1.00 98.19 109 PRO A C 1
ATOM 800 O O . PRO A 1 109 ? -6.240 -6.525 8.719 1.00 98.19 109 PRO A O 1
ATOM 803 N N . THR A 1 110 ? -4.181 -5.627 8.856 1.00 98.38 110 THR A N 1
ATOM 804 C CA . THR A 1 110 ? -4.242 -5.277 10.279 1.00 98.38 110 THR A CA 1
ATOM 805 C C . THR A 1 110 ? -4.631 -3.809 10.444 1.00 98.38 110 THR A C 1
ATOM 807 O O . THR A 1 110 ? -5.416 -3.486 11.327 1.00 98.38 110 THR A O 1
ATOM 810 N N . LEU A 1 111 ? -4.110 -2.924 9.586 1.00 98.69 111 LEU A N 1
ATOM 811 C CA . LEU A 1 111 ? -4.422 -1.495 9.555 1.00 98.69 111 LEU A CA 1
ATOM 812 C C . LEU A 1 111 ? -4.833 -1.085 8.141 1.00 98.69 111 LEU A C 1
ATOM 814 O O . LEU A 1 111 ? -4.184 -1.447 7.155 1.00 98.69 111 LEU A O 1
ATOM 818 N N . PHE A 1 112 ? -5.879 -0.276 8.053 1.00 98.81 112 PHE A N 1
ATOM 819 C CA . PHE A 1 112 ? -6.381 0.257 6.801 1.00 98.81 112 PHE A CA 1
ATOM 820 C C . PHE A 1 112 ? -6.743 1.734 6.938 1.00 98.81 112 PHE A C 1
ATOM 822 O O . PHE A 1 112 ? -7.376 2.129 7.914 1.00 98.81 112 PHE A O 1
ATOM 829 N N . VAL A 1 113 ? -6.366 2.560 5.967 1.00 98.81 113 VAL A N 1
ATOM 830 C CA . VAL A 1 113 ? -6.707 3.989 5.920 1.00 98.81 113 VAL A CA 1
ATOM 831 C C . VAL A 1 113 ? -7.333 4.287 4.569 1.00 98.81 113 VAL A C 1
ATOM 833 O O . VAL A 1 113 ? -6.767 3.931 3.540 1.00 98.81 113 VAL A O 1
ATOM 836 N N . VAL A 1 114 ? -8.481 4.958 4.561 1.00 98.31 114 VAL A N 1
ATOM 837 C CA . VAL A 1 114 ? -9.203 5.333 3.333 1.00 98.31 114 VAL A CA 1
ATOM 838 C C . VAL A 1 114 ? -9.358 6.836 3.226 1.00 98.31 114 VAL A C 1
ATOM 840 O O . VAL A 1 114 ? -9.444 7.510 4.249 1.00 98.31 114 VAL A O 1
ATOM 843 N N . GLN A 1 115 ? -9.464 7.353 2.004 1.00 97.81 115 GLN A N 1
ATOM 844 C CA . GLN A 1 115 ? -9.981 8.698 1.735 1.00 97.81 115 GLN A CA 1
ATOM 845 C C . GLN A 1 115 ? -11.337 8.960 2.436 1.00 97.81 115 GLN A C 1
ATOM 847 O O . GLN A 1 115 ? -12.046 8.011 2.791 1.00 97.81 115 GLN A O 1
ATOM 852 N N . PRO A 1 116 ? -11.729 10.227 2.676 1.00 96.88 116 PRO A N 1
ATOM 853 C CA . PRO A 1 116 ? -13.084 10.529 3.128 1.00 96.88 116 PRO A CA 1
ATOM 854 C C . PRO A 1 116 ? -14.117 10.089 2.085 1.00 96.88 116 PRO A C 1
ATOM 856 O O . PRO A 1 116 ? -13.855 10.071 0.887 1.00 96.88 116 PRO A O 1
ATOM 859 N N . GLU A 1 117 ? -15.303 9.751 2.578 1.00 92.56 117 GLU A N 1
ATOM 860 C CA . GLU A 1 117 ? -16.433 9.276 1.774 1.00 92.56 117 GLU A CA 1
ATOM 861 C C . GLU A 1 117 ? -16.990 10.371 0.856 1.00 92.56 117 GLU A C 1
ATOM 863 O O . GLU A 1 117 ? -17.325 10.115 -0.296 1.00 92.56 117 GLU A O 1
ATOM 868 N N . GLU A 1 118 ? -16.989 11.610 1.346 1.00 90.25 118 GLU A N 1
ATOM 869 C CA . GLU A 1 118 ? -17.338 12.804 0.588 1.00 90.25 118 GLU A CA 1
ATOM 870 C C . GLU A 1 118 ? -16.234 13.842 0.778 1.00 90.25 118 GLU A C 1
ATOM 872 O O . GLU A 1 118 ? -15.836 14.144 1.907 1.00 90.25 118 GLU A O 1
ATOM 877 N N . GLN A 1 119 ? -15.730 14.381 -0.329 1.00 92.00 119 GLN A N 1
ATOM 878 C CA . GLN A 1 119 ? -14.763 15.474 -0.322 1.00 92.00 119 GLN A CA 1
ATOM 879 C C . GLN A 1 119 ? -15.489 16.809 -0.469 1.00 92.00 119 GLN A C 1
ATOM 881 O O . GLN A 1 119 ? -16.371 16.950 -1.314 1.00 92.00 119 GLN A O 1
ATOM 886 N N . ASP A 1 120 ? -15.097 17.799 0.334 1.00 93.25 120 ASP A N 1
ATOM 887 C CA . ASP A 1 120 ? -15.518 19.181 0.108 1.00 93.25 120 ASP A CA 1
ATOM 888 C C . ASP A 1 120 ? -14.579 19.895 -0.878 1.00 93.25 120 ASP A C 1
ATOM 890 O O . ASP A 1 120 ? -13.481 19.425 -1.179 1.00 93.25 120 ASP A O 1
ATOM 894 N N . LEU A 1 121 ? -15.009 21.056 -1.380 1.00 95.31 121 LEU A N 1
ATOM 895 C CA . LEU A 1 121 ? -14.250 21.847 -2.359 1.00 95.31 121 LEU A CA 1
ATOM 896 C C . LEU A 1 121 ? -12.891 22.344 -1.836 1.00 95.31 121 LEU A C 1
ATOM 898 O O . LEU A 1 121 ? -12.024 22.697 -2.633 1.00 95.31 121 LEU A O 1
ATOM 902 N N . ASN A 1 122 ? -12.707 22.375 -0.515 1.00 96.25 122 ASN A N 1
ATOM 903 C CA . ASN A 1 122 ? -11.505 22.872 0.149 1.00 96.25 122 ASN A CA 1
ATOM 904 C C . ASN A 1 122 ? -10.611 21.733 0.673 1.00 96.25 122 ASN A C 1
ATOM 906 O O . ASN A 1 122 ? -9.624 22.009 1.353 1.00 96.25 122 ASN A O 1
ATOM 910 N N . TYR A 1 123 ? -10.938 20.471 0.367 1.00 94.62 123 TYR A N 1
ATOM 911 C CA . TYR A 1 123 ? -10.218 19.277 0.815 1.00 94.62 123 TYR A CA 1
ATOM 912 C C . TYR A 1 123 ? -10.025 19.202 2.344 1.00 94.62 123 TYR A C 1
ATOM 914 O O . TYR A 1 123 ? -8.975 18.773 2.824 1.00 94.62 123 TYR A O 1
ATOM 922 N N . THR A 1 124 ? -11.027 19.610 3.134 1.00 95.81 124 THR A N 1
ATOM 923 C CA . THR A 1 124 ? -10.918 19.615 4.613 1.00 95.81 124 THR A CA 1
ATOM 924 C C . THR A 1 124 ? -11.423 18.336 5.280 1.00 95.81 124 THR A C 1
ATOM 926 O O . THR A 1 124 ? -11.210 18.114 6.477 1.00 95.81 124 THR A O 1
ATOM 929 N N . LYS A 1 125 ? -12.080 17.454 4.520 1.00 97.25 125 LYS A N 1
ATOM 930 C CA . LYS A 1 125 ? -12.576 16.174 5.029 1.00 97.25 125 LYS A CA 1
ATOM 931 C C . LYS A 1 125 ? -11.432 15.180 5.181 1.00 97.25 125 LYS A C 1
ATOM 933 O O . LYS A 1 125 ? -10.557 15.050 4.334 1.00 97.25 125 LYS A O 1
ATOM 938 N N . THR A 1 126 ? -11.460 14.441 6.285 1.00 96.75 126 THR A N 1
ATOM 939 C CA . THR A 1 126 ? -10.460 13.416 6.593 1.00 96.75 126 THR A CA 1
ATOM 940 C C . THR A 1 126 ? -11.058 12.023 6.504 1.00 96.75 126 THR A C 1
ATOM 942 O O . THR A 1 126 ? -12.227 11.804 6.834 1.00 96.75 126 THR A O 1
ATOM 945 N N . GLY A 1 127 ? -10.207 11.082 6.113 1.00 97.56 127 GLY A N 1
ATOM 946 C CA . GLY A 1 127 ? -10.498 9.665 5.987 1.00 97.56 127 GLY A CA 1
ATOM 947 C C . GLY A 1 127 ? -10.920 8.942 7.262 1.00 97.56 127 GLY A C 1
ATOM 948 O O . GLY A 1 127 ? -11.063 9.536 8.338 1.00 97.56 127 GLY A O 1
ATOM 949 N N . LYS A 1 128 ? -11.094 7.630 7.138 1.00 98.62 128 LYS A N 1
ATOM 950 C CA . LYS A 1 128 ? -11.374 6.723 8.257 1.00 98.62 128 LYS A CA 1
ATOM 951 C C . LYS A 1 128 ? -10.253 5.688 8.381 1.00 98.62 128 LYS A C 1
ATOM 953 O O . LYS A 1 128 ? -9.577 5.383 7.397 1.00 98.62 128 LYS A O 1
ATOM 958 N N . ILE A 1 129 ? -10.079 5.155 9.586 1.00 98.69 129 ILE A N 1
ATOM 959 C CA . ILE A 1 129 ? -9.123 4.092 9.901 1.00 98.69 129 ILE A CA 1
ATOM 960 C C . ILE A 1 129 ? -9.897 2.818 10.253 1.00 98.69 129 ILE A C 1
ATOM 962 O O . ILE A 1 129 ? -10.821 2.856 11.066 1.00 98.69 129 ILE A O 1
ATOM 966 N N . GLY A 1 130 ? -9.516 1.697 9.650 1.00 98.56 130 GLY A N 1
ATOM 967 C CA . GLY A 1 130 ? -9.922 0.348 10.034 1.00 98.56 130 GLY A CA 1
ATOM 968 C C . GLY A 1 130 ? -8.772 -0.381 10.728 1.00 98.56 130 GLY A C 1
ATOM 969 O O . GLY A 1 130 ? -7.630 -0.283 10.280 1.00 98.56 130 GLY A O 1
ATOM 970 N N . ILE A 1 131 ? -9.065 -1.102 11.808 1.00 98.31 131 ILE A N 1
ATOM 971 C CA . ILE A 1 131 ? -8.143 -2.036 12.466 1.00 98.31 131 ILE A CA 1
ATOM 972 C C . ILE A 1 131 ? -8.799 -3.419 12.490 1.00 98.31 131 ILE A C 1
ATOM 974 O O . ILE A 1 131 ? -9.977 -3.538 12.834 1.00 98.31 131 ILE A O 1
ATOM 978 N N . GLY A 1 132 ? -8.032 -4.440 12.110 1.00 96.56 132 GLY A N 1
ATOM 979 C CA . GLY A 1 132 ? -8.546 -5.763 11.755 1.00 96.56 132 GLY A CA 1
ATOM 980 C C . GLY A 1 132 ? -9.092 -5.781 10.327 1.00 96.56 132 GLY A C 1
ATOM 981 O O . GLY A 1 132 ? -8.936 -4.811 9.582 1.00 96.56 132 GLY A O 1
ATOM 982 N N . ASN A 1 133 ? -9.740 -6.879 9.927 1.00 97.12 133 ASN A N 1
ATOM 983 C CA . ASN A 1 133 ? -10.251 -7.076 8.566 1.00 97.12 133 ASN A CA 1
ATOM 984 C C . ASN A 1 133 ? -11.408 -6.108 8.206 1.00 97.12 133 ASN A C 1
ATOM 986 O O . ASN A 1 133 ? -12.592 -6.474 8.180 1.00 97.12 133 ASN A O 1
ATOM 990 N N . VAL A 1 134 ? -11.049 -4.846 7.950 1.00 98.00 134 VAL A N 1
ATOM 991 C CA . VAL A 1 134 ? -11.935 -3.699 7.736 1.00 98.00 134 VAL A CA 1
ATOM 992 C C . VAL A 1 134 ? -11.393 -2.843 6.593 1.00 98.00 134 VAL A C 1
ATOM 994 O O . VAL A 1 134 ? -10.556 -1.966 6.789 1.00 98.00 134 VAL A O 1
ATOM 997 N N . THR A 1 135 ? -11.922 -3.051 5.388 1.00 97.75 135 THR A N 1
ATOM 998 C CA . THR A 1 135 ? -11.593 -2.242 4.199 1.00 97.75 135 THR A CA 1
ATOM 999 C C . THR A 1 135 ? -12.641 -1.174 3.866 1.00 97.75 135 THR A C 1
ATOM 1001 O O . THR A 1 135 ? -12.462 -0.390 2.941 1.00 97.75 135 THR A O 1
ATOM 1004 N N . SER A 1 136 ? -13.726 -1.103 4.640 1.00 97.62 136 SER A N 1
ATOM 1005 C CA . SER A 1 136 ? -14.749 -0.055 4.550 1.00 97.62 136 SER A CA 1
ATOM 1006 C C . SER A 1 136 ? -15.168 0.386 5.959 1.00 97.62 136 SER A C 1
ATOM 1008 O O . SER A 1 136 ? -16.194 -0.068 6.474 1.00 97.62 136 SER A O 1
ATOM 1010 N N . PRO A 1 137 ? -14.351 1.203 6.650 1.00 98.19 137 PRO A N 1
ATOM 1011 C CA . PRO A 1 137 ? -14.635 1.628 8.018 1.00 98.19 137 PRO A CA 1
ATOM 1012 C C . PRO A 1 137 ? -15.966 2.391 8.139 1.00 98.19 137 PRO A C 1
ATOM 1014 O O . PRO A 1 137 ? -16.258 3.280 7.340 1.00 98.19 137 PRO A O 1
ATOM 1017 N N . LEU A 1 138 ? -16.753 2.089 9.177 1.00 97.19 138 LEU A N 1
ATOM 1018 C CA . LEU A 1 138 ? -18.057 2.725 9.424 1.00 97.19 138 LEU A CA 1
ATOM 1019 C C . LEU A 1 138 ? -17.965 3.928 10.379 1.00 97.19 138 LEU A C 1
ATOM 1021 O O . LEU A 1 138 ? -18.870 4.752 10.430 1.00 97.19 138 LEU A O 1
ATOM 1025 N N . ALA A 1 139 ? -16.846 4.065 11.089 1.00 97.38 139 ALA A N 1
ATOM 1026 C CA . ALA A 1 139 ? -16.540 5.169 11.994 1.00 97.38 139 ALA A CA 1
ATOM 1027 C C . ALA A 1 139 ? -15.135 5.717 11.703 1.00 97.38 139 ALA A C 1
ATOM 1029 O O . ALA A 1 139 ? -14.378 5.114 10.942 1.00 97.38 139 ALA A O 1
ATOM 1030 N N . LYS A 1 140 ? -14.767 6.857 12.308 1.00 97.56 140 LYS A N 1
ATOM 1031 C CA . LYS A 1 140 ? -13.420 7.446 12.147 1.00 97.56 140 LYS A CA 1
ATOM 1032 C C . LYS A 1 140 ? -12.314 6.464 12.530 1.00 97.56 140 LYS A C 1
ATOM 1034 O O . LYS A 1 140 ? -11.297 6.416 11.846 1.00 97.56 140 LYS A O 1
ATOM 1039 N N . LEU A 1 141 ? -12.563 5.669 13.564 1.00 97.94 141 LEU A N 1
ATOM 1040 C CA . LEU A 1 141 ? -11.797 4.489 13.920 1.00 97.94 141 LEU A CA 1
ATOM 1041 C C . LEU A 1 141 ? -12.775 3.315 14.038 1.00 97.94 141 LEU A C 1
ATOM 1043 O O . LEU A 1 141 ? -13.686 3.361 14.861 1.00 97.94 141 LEU A O 1
ATOM 1047 N N . HIS A 1 142 ? -12.613 2.295 13.201 1.00 98.38 142 HIS A N 1
ATOM 1048 C CA . HIS A 1 142 ? -13.401 1.065 13.228 1.00 98.38 142 HIS A CA 1
ATOM 1049 C C . HIS A 1 142 ? -12.476 -0.095 13.603 1.00 98.38 142 HIS A C 1
ATOM 1051 O O . HIS A 1 142 ? -11.660 -0.517 12.788 1.00 98.38 142 HIS A O 1
ATOM 1057 N N . LEU A 1 143 ? -12.607 -0.593 14.832 1.00 98.00 143 LEU A N 1
ATOM 1058 C CA . LEU A 1 143 ? -11.914 -1.787 15.309 1.00 98.00 143 LEU A CA 1
ATOM 1059 C C . LEU A 1 143 ? -12.827 -3.005 15.144 1.00 98.00 143 LEU A C 1
ATOM 1061 O O . LEU A 1 143 ? -13.963 -2.988 15.619 1.00 98.00 143 LEU A O 1
ATOM 1065 N N . ARG A 1 144 ? -12.328 -4.052 14.491 1.00 97.56 144 ARG A N 1
ATOM 1066 C CA . ARG A 1 144 ? -13.019 -5.332 14.345 1.00 97.56 144 ARG A CA 1
ATOM 1067 C C . ARG A 1 144 ? -12.076 -6.456 14.754 1.00 97.56 144 ARG A C 1
ATOM 1069 O O . ARG A 1 144 ? -10.992 -6.566 14.194 1.00 97.56 144 ARG A O 1
ATOM 1076 N N . ALA A 1 145 ? -12.517 -7.280 15.694 1.00 97.50 145 ALA A N 1
ATOM 1077 C CA . ALA A 1 145 ? -11.826 -8.505 16.065 1.00 97.50 145 ALA A CA 1
ATOM 1078 C C . ALA A 1 145 ? -12.024 -9.607 15.021 1.00 97.50 145 ALA A C 1
ATOM 1080 O O . ALA A 1 145 ? -13.047 -9.640 14.320 1.00 97.50 145 ALA A O 1
ATOM 1081 N N . ASP A 1 146 ? -11.055 -10.513 14.958 1.00 97.00 146 ASP A N 1
ATOM 1082 C CA . ASP A 1 146 ? -11.222 -11.778 14.261 1.00 97.00 146 ASP A CA 1
ATOM 1083 C C . ASP A 1 146 ? -12.117 -12.729 15.078 1.00 97.00 146 ASP A C 1
ATOM 1085 O O . ASP A 1 146 ? -12.5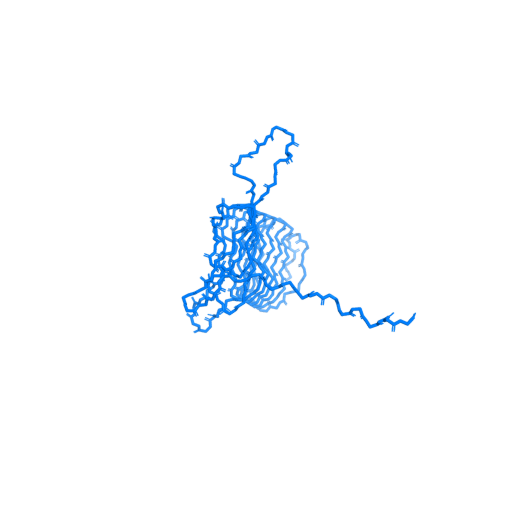13 -12.462 16.217 1.00 97.00 146 ASP A O 1
ATOM 1089 N N . GLU A 1 147 ? -12.519 -13.838 14.462 1.00 96.50 147 GLU A N 1
ATOM 1090 C CA . GLU A 1 147 ? -13.362 -14.830 15.124 1.00 96.50 147 GLU A CA 1
ATOM 1091 C C . GLU A 1 147 ? -12.653 -15.415 16.355 1.00 96.50 147 GLU A C 1
ATOM 1093 O O . GLU A 1 147 ? -11.547 -15.939 16.256 1.00 96.50 147 GLU A O 1
ATOM 1098 N N . GLY A 1 148 ? -13.308 -15.335 17.518 1.00 96.25 148 GLY A N 1
ATOM 1099 C CA . GLY A 1 148 ? -12.747 -15.801 18.790 1.00 96.25 148 GLY A CA 1
ATOM 1100 C C . GLY A 1 148 ? -11.880 -14.775 19.527 1.00 96.25 148 GLY A C 1
ATOM 1101 O O . GLY A 1 148 ? -11.376 -15.090 20.603 1.00 96.25 148 GLY A O 1
ATOM 1102 N N . GLU A 1 149 ? -11.741 -13.557 19.000 1.00 95.38 149 GLU A N 1
ATOM 1103 C CA . GLU A 1 149 ? -11.022 -12.457 19.645 1.00 95.38 149 GLU A CA 1
ATOM 1104 C C . GLU A 1 149 ? -11.976 -11.372 20.172 1.00 95.38 149 GLU A C 1
ATOM 1106 O O . GLU A 1 149 ? -13.119 -11.231 19.730 1.00 95.38 149 GLU A O 1
ATOM 1111 N N . GLU A 1 150 ? -11.495 -10.566 21.120 1.00 94.56 150 GLU A N 1
ATOM 1112 C CA . GLU A 1 150 ? -12.200 -9.378 21.602 1.00 94.56 150 GLU A CA 1
ATOM 1113 C C . GLU A 1 150 ? -11.711 -8.128 20.863 1.00 94.56 150 GLU A C 1
ATOM 1115 O O . GLU A 1 150 ? -10.510 -7.879 20.746 1.00 94.56 150 GLU A O 1
ATOM 1120 N N . ALA A 1 151 ? -12.645 -7.290 20.408 1.00 94.31 151 ALA A N 1
ATOM 1121 C CA . ALA A 1 151 ? -12.323 -5.988 19.833 1.00 94.31 151 ALA A CA 1
ATOM 1122 C C . ALA A 1 151 ? -12.020 -4.987 20.962 1.00 94.31 151 ALA A C 1
ATOM 1124 O O . ALA A 1 151 ? -12.844 -4.133 21.286 1.00 94.31 151 ALA A O 1
ATOM 1125 N N . ALA A 1 152 ? -10.845 -5.113 21.578 1.00 93.06 152 ALA A N 1
ATOM 1126 C CA . ALA A 1 152 ? -10.441 -4.306 22.724 1.00 93.06 152 ALA A CA 1
ATOM 1127 C C . ALA A 1 152 ? -9.436 -3.207 22.349 1.00 93.06 152 ALA A C 1
ATOM 1129 O O . ALA A 1 152 ? -8.518 -3.405 21.552 1.00 93.06 152 ALA A O 1
ATOM 1130 N N . VAL A 1 153 ? -9.567 -2.050 23.002 1.00 94.50 153 VAL A N 1
ATOM 1131 C CA . VAL A 1 153 ? -8.516 -1.028 23.048 1.00 94.50 153 VAL A CA 1
ATOM 1132 C C . VAL A 1 153 ? -7.924 -1.040 24.448 1.00 94.50 153 VAL A C 1
ATOM 1134 O O . VAL A 1 153 ? -8.553 -0.582 25.400 1.00 94.50 153 VAL A O 1
ATOM 1137 N N . PHE A 1 154 ? -6.705 -1.557 24.578 1.00 91.69 154 PHE A N 1
ATOM 1138 C CA . PHE A 1 154 ? -5.962 -1.477 25.829 1.00 91.69 154 PHE A CA 1
ATOM 1139 C C . PHE A 1 154 ? -5.154 -0.178 25.879 1.00 91.69 154 PHE A C 1
ATOM 1141 O O . PHE A 1 154 ? -4.260 0.043 25.062 1.00 91.69 154 PHE A O 1
ATOM 1148 N N . ILE A 1 155 ? -5.461 0.683 26.849 1.00 91.50 155 ILE A N 1
ATOM 1149 C CA . ILE A 1 155 ? -4.716 1.917 27.115 1.00 91.50 155 ILE A CA 1
ATOM 1150 C C . ILE A 1 155 ? -3.878 1.677 28.368 1.00 91.50 155 ILE A C 1
ATOM 1152 O O . ILE A 1 155 ? -4.417 1.660 29.472 1.00 91.50 155 ILE A O 1
ATOM 1156 N N . GLN A 1 156 ? -2.567 1.478 28.211 1.00 88.62 156 GLN A N 1
ATOM 1157 C CA . GLN A 1 156 ? -1.670 1.307 29.353 1.00 88.62 156 GLN A CA 1
ATOM 1158 C C . GLN A 1 156 ? -1.500 2.650 30.090 1.00 88.62 156 GLN A C 1
ATOM 1160 O O . GLN A 1 156 ? -0.954 3.589 29.502 1.00 88.62 156 GLN A O 1
ATOM 1165 N N . PRO A 1 157 ? -1.928 2.782 31.359 1.00 83.12 157 PRO A N 1
ATOM 1166 C CA . PRO A 1 157 ? -1.667 3.992 32.127 1.00 83.12 157 PRO A CA 1
ATOM 1167 C C . PRO A 1 157 ? -0.180 4.071 32.503 1.00 83.12 157 PRO A C 1
ATOM 1169 O O . PRO A 1 157 ? 0.455 3.060 32.804 1.00 83.12 157 PRO A O 1
ATOM 1172 N N . PHE A 1 158 ? 0.380 5.282 32.520 1.00 83.12 158 PHE A N 1
ATOM 1173 C CA . PHE A 1 158 ? 1.702 5.522 33.101 1.00 83.12 158 PHE A CA 1
ATOM 1174 C C . PHE A 1 158 ? 1.656 5.262 34.616 1.00 83.12 158 PHE A C 1
ATOM 1176 O O . PHE A 1 158 ? 0.773 5.775 35.305 1.00 83.12 158 PHE A O 1
ATOM 1183 N N . SER A 1 159 ? 2.609 4.500 35.159 1.00 74.06 159 SER A N 1
ATOM 1184 C CA . SER A 1 159 ? 2.762 4.342 36.607 1.00 74.06 159 SER A CA 1
ATOM 1185 C C . SER A 1 159 ? 3.526 5.537 37.178 1.00 74.06 159 SER A C 1
ATOM 1187 O O . SER A 1 159 ? 4.738 5.648 36.989 1.00 74.06 159 SER A O 1
ATOM 1189 N N . TRP A 1 160 ? 2.844 6.429 37.896 1.00 61.00 160 TRP A N 1
ATOM 1190 C CA . TRP A 1 160 ? 3.521 7.465 38.673 1.00 61.00 160 TRP A CA 1
ATOM 1191 C C . TRP A 1 160 ? 4.189 6.827 39.899 1.00 61.00 160 TRP A C 1
ATOM 1193 O O . TRP A 1 160 ? 3.528 6.517 40.887 1.00 61.00 160 TRP A O 1
ATOM 1203 N N . ILE A 1 161 ? 5.501 6.590 39.827 1.00 65.94 161 ILE A N 1
ATOM 1204 C CA . ILE A 1 161 ? 6.318 6.260 41.000 1.00 65.94 161 ILE A CA 1
ATOM 1205 C C . ILE A 1 161 ? 6.764 7.598 41.595 1.00 65.94 161 ILE A C 1
ATOM 1207 O O . ILE A 1 161 ? 7.749 8.168 41.134 1.00 65.94 161 ILE A O 1
ATOM 1211 N N . GLY A 1 162 ? 6.011 8.161 42.542 1.00 51.84 162 GLY A N 1
ATOM 1212 C CA . GLY A 1 162 ? 6.369 9.490 43.048 1.00 51.84 162 GLY A CA 1
ATOM 1213 C C . GLY A 1 162 ? 5.644 10.028 44.271 1.00 51.84 162 GLY A C 1
ATOM 1214 O O . GLY A 1 162 ? 5.701 11.229 44.478 1.00 51.84 162 GLY A O 1
ATOM 1215 N N . GLY A 1 163 ? 4.962 9.214 45.082 1.00 56.81 163 GLY A N 1
ATOM 1216 C CA . GLY A 1 163 ? 4.393 9.710 46.338 1.00 56.81 163 GLY A CA 1
ATOM 1217 C C . GLY A 1 163 ? 5.480 9.922 47.393 1.00 56.81 163 GLY A C 1
ATOM 1218 O O . GLY A 1 163 ? 5.955 8.940 47.961 1.00 56.81 163 GLY A O 1
ATOM 1219 N N . GLY A 1 164 ? 5.839 11.181 47.645 1.00 41.38 164 GLY A N 1
ATOM 1220 C CA . GLY A 1 164 ? 6.679 11.653 48.748 1.00 41.38 164 GLY A CA 1
ATOM 1221 C C . GLY A 1 164 ? 6.575 13.162 48.884 1.00 41.38 164 GLY A C 1
ATOM 1222 O O . GLY A 1 164 ? 6.918 13.842 47.893 1.00 41.38 164 GLY A O 1
#

Sequence (164 aa):
MALTGLKSQVNYSNTTLSGSYPSAIGINTKALGNYSFAAGASSEATASYTTALGFYSFATYSKAIAIGSAVKSNVYKSIVIGSGSYDHGKYLENNVMESLMIGFNSKFPTLFVVQPEEQDLNYTKTGKIGIGNVTSPLAKLHLRADEGEEAAVFIQPFSWIGGG

Secondary structure (DSSP, 8-state):
----S-----B-TT-EE-SSS-EEEBSS-EE-STT-EEESTT-EE-STT-EEESTTEEE-STT-EEEEESEEE-STT-EEEEE-BGGGTB-EEE-STTEEEEEESSSS-SEEEE--SS--TT-----EEEESS-SS-SSSEEE-PPTT-------PPP------

Foldseek 3Di:
DDDPAEDEDDDDDQEEEDEHNEYEAEHVWYGQEHPEYTYEHNEYNRYHCEYFEYDCGYQHEHCEYTYYHQEERDYANEYEYEYEDVVVVAHCYDPAHNKYFYDYNHVAGQKIWHADPDADPVRPDGIAMEGTRPHDAPDNYHFDDDPPDDSDDDDDDDDPPDDD

pLDDT: mean 91.41, std 14.38, range [32.47, 98.94]

Radius of gyration: 19.66 Å; chains: 1; bounding box: 44×43×76 Å